Protein AF-A0A353QZ32-F1 (afdb_monomer_lite)

pLDDT: mean 88.54, std 13.49, range [50.69, 98.44]

Foldseek 3Di:
DDDDDDDDPDDPDPVPPPPDPDPCVVVVVVVVVCCVVVPDDDPVVLLVVLVVVLVVLVVCLVVQLVVCCVVPPRDDSVVSCVCPRVVSNVVSVVVD

Secondary structure (DSSP, 8-state):
-PPPPPPP-PPPPGGGS-----TTHHHHHHHHHHHHHH-SPPHHHHHHHHHHHHHHHHHTHHHHHHHHHHHTTS--HHHHIIIIIIHHHHHHHHH-

Radius of gyration: 21.23 Å; chains: 1; bounding box: 43×22×67 Å

Structure (mmCIF, N/CA/C/O backbone):
data_AF-A0A353QZ32-F1
#
_entry.id   AF-A0A353QZ32-F1
#
loop_
_atom_site.group_PDB
_atom_site.id
_atom_site.type_symbol
_atom_site.label_atom_id
_atom_site.label_alt_id
_atom_site.label_comp_id
_atom_site.label_asym_id
_atom_site.label_entity_id
_atom_site.label_seq_id
_atom_site.pdbx_PDB_ins_code
_atom_site.Cartn_x
_atom_site.Cartn_y
_atom_site.Cartn_z
_atom_site.occupancy
_atom_site.B_iso_or_equiv
_atom_site.auth_seq_id
_atom_site.auth_comp_id
_atom_site.auth_asym_id
_atom_site.auth_atom_id
_atom_site.pdbx_PDB_model_num
ATOM 1 N N . MET A 1 1 ? -3.733 1.800 -52.121 1.00 50.69 1 MET A N 1
ATOM 2 C CA . MET A 1 1 ? -3.306 2.237 -50.775 1.00 50.69 1 MET A CA 1
ATOM 3 C C . MET A 1 1 ? -4.517 2.846 -50.091 1.00 50.69 1 MET A C 1
ATOM 5 O O . MET A 1 1 ? -5.032 3.829 -50.601 1.00 50.69 1 MET A O 1
ATOM 9 N N . SER A 1 2 ? -5.048 2.198 -49.051 1.00 61.59 2 SER A N 1
ATOM 10 C CA . SER A 1 2 ? -6.286 2.631 -48.388 1.00 61.59 2 SER A CA 1
ATOM 11 C C . SER A 1 2 ? -5.968 3.751 -47.399 1.00 61.59 2 SER A C 1
ATOM 13 O O . SER A 1 2 ? -5.176 3.552 -46.482 1.00 61.59 2 SER A O 1
ATOM 15 N N . THR A 1 3 ? -6.544 4.931 -47.602 1.00 57.12 3 THR A N 1
ATOM 16 C CA . THR A 1 3 ? -6.424 6.075 -46.688 1.00 57.12 3 THR A CA 1
ATOM 17 C C . THR A 1 3 ? -7.092 5.755 -45.345 1.00 57.12 3 THR A C 1
ATOM 19 O O . THR A 1 3 ? -8.251 5.330 -45.353 1.00 57.12 3 THR A O 1
ATOM 22 N N . PRO A 1 4 ? -6.415 5.948 -44.195 1.00 63.94 4 PRO A N 1
ATOM 23 C CA . PRO A 1 4 ? -7.047 5.790 -42.890 1.00 63.94 4 PRO A CA 1
ATOM 24 C C . PRO A 1 4 ? -8.097 6.888 -42.691 1.00 63.94 4 PRO A C 1
ATOM 26 O O . PRO A 1 4 ? -7.842 8.060 -42.977 1.00 63.94 4 PRO A O 1
ATOM 29 N N . GLN A 1 5 ? -9.290 6.511 -42.229 1.00 65.62 5 GLN A N 1
ATOM 30 C CA . GLN A 1 5 ? -10.331 7.484 -41.916 1.00 65.62 5 GLN A CA 1
ATOM 31 C C . GLN A 1 5 ? -10.060 8.179 -40.572 1.00 65.62 5 GLN A C 1
ATOM 33 O O . GLN A 1 5 ? -9.569 7.531 -39.646 1.00 65.62 5 GLN A O 1
ATOM 38 N N . PRO A 1 6 ? -10.392 9.477 -40.438 1.00 71.25 6 PRO A N 1
ATOM 39 C CA . PRO A 1 6 ? -10.248 10.200 -39.181 1.00 71.25 6 PRO A CA 1
ATOM 40 C C . PRO A 1 6 ? -11.182 9.630 -38.106 1.00 71.25 6 PRO A C 1
ATOM 42 O O . PRO A 1 6 ? -12.404 9.674 -38.251 1.00 71.25 6 PRO A O 1
ATOM 45 N N . THR A 1 7 ? -10.621 9.135 -37.003 1.00 68.38 7 THR A N 1
ATOM 46 C CA . THR A 1 7 ? -11.405 8.753 -35.821 1.00 68.38 7 THR A CA 1
ATOM 47 C C . THR A 1 7 ? -11.764 10.007 -35.032 1.00 68.38 7 THR A C 1
ATOM 49 O O . THR A 1 7 ? -10.886 10.743 -34.578 1.00 68.38 7 THR A O 1
ATOM 52 N N . ALA A 1 8 ? -13.059 10.260 -34.850 1.00 68.62 8 ALA A N 1
ATOM 53 C CA . ALA A 1 8 ? -13.527 11.346 -34.000 1.00 68.62 8 ALA A CA 1
ATOM 54 C C . ALA A 1 8 ? -13.121 11.099 -32.533 1.00 68.62 8 ALA A C 1
ATOM 56 O O . ALA A 1 8 ? -13.408 10.045 -31.976 1.00 68.62 8 ALA A O 1
ATOM 57 N N . ILE A 1 9 ? -12.511 12.100 -31.887 1.00 72.19 9 ILE A N 1
ATOM 58 C CA . ILE A 1 9 ? -12.114 12.083 -30.459 1.00 72.19 9 ILE A CA 1
ATOM 59 C C . ILE A 1 9 ? -13.342 12.217 -29.530 1.00 72.19 9 ILE A C 1
ATOM 61 O O . ILE A 1 9 ? -13.225 12.232 -28.307 1.00 72.19 9 ILE A O 1
ATOM 65 N N . ARG A 1 10 ? -14.555 12.337 -30.086 1.00 73.69 10 ARG A N 1
ATOM 66 C CA . ARG A 1 10 ? -15.765 12.499 -29.282 1.00 73.69 10 ARG A CA 1
ATOM 67 C C . ARG 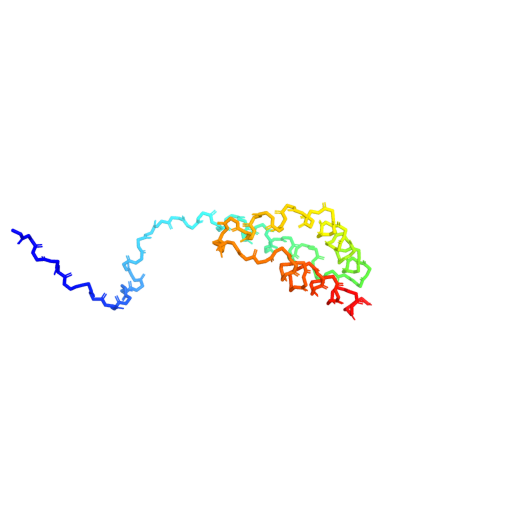A 1 10 ? -16.038 11.197 -28.517 1.00 73.69 10 ARG A C 1
ATOM 69 O O . ARG A 1 10 ? -16.216 10.168 -29.167 1.00 73.69 10 ARG A O 1
ATOM 76 N N . PRO A 1 11 ? -16.125 11.230 -27.174 1.00 68.94 11 PRO A N 1
ATOM 77 C CA . PRO A 1 11 ? -16.601 10.082 -26.419 1.00 68.94 11 PRO A CA 1
ATOM 78 C C . PRO A 1 11 ? -17.992 9.692 -26.938 1.00 68.94 11 PRO A C 1
ATOM 80 O O . PRO A 1 11 ? -18.803 10.596 -27.185 1.00 68.94 11 PRO A O 1
ATOM 83 N N . PRO A 1 12 ? -18.284 8.393 -27.121 1.00 67.44 12 PRO A N 1
ATOM 84 C CA . PRO A 1 12 ? -19.624 7.971 -27.490 1.00 67.44 12 PRO A CA 1
ATOM 85 C C . PRO A 1 12 ? -20.622 8.489 -26.441 1.00 67.44 12 PRO A C 1
ATOM 87 O O . PRO A 1 12 ? -20.279 8.573 -25.254 1.00 67.44 12 PRO A O 1
ATOM 90 N N . PRO A 1 13 ? -21.844 8.876 -26.846 1.00 67.69 13 PRO A N 1
ATOM 91 C CA . PRO A 1 13 ? -22.900 9.190 -25.893 1.00 67.69 13 PRO A CA 1
ATOM 92 C C . PRO A 1 13 ? -23.042 8.031 -24.898 1.00 67.69 13 PRO A C 1
ATOM 94 O O . PRO A 1 13 ? -22.942 6.869 -25.284 1.00 67.69 13 PRO A O 1
ATOM 97 N N . LEU A 1 14 ? -23.275 8.329 -23.614 1.00 62.44 14 LEU A N 1
ATOM 98 C CA . LEU A 1 14 ? -23.336 7.316 -22.543 1.00 62.44 14 LEU A CA 1
ATOM 99 C C . LEU A 1 14 ? -24.331 6.177 -22.843 1.00 62.44 14 LEU A C 1
ATOM 101 O O . LEU A 1 14 ? -24.169 5.067 -22.348 1.00 62.44 14 LEU A O 1
ATOM 105 N N . THR A 1 15 ? -25.324 6.445 -23.691 1.00 59.19 15 THR A N 1
ATOM 106 C CA . THR A 1 15 ? -26.312 5.493 -24.209 1.00 59.19 15 THR A CA 1
ATOM 107 C C . THR A 1 15 ? -25.726 4.412 -25.130 1.00 59.19 15 THR A C 1
ATOM 109 O O . THR A 1 15 ? -26.285 3.325 -25.214 1.00 59.19 15 THR A O 1
ATOM 112 N N . GLU A 1 16 ? -24.613 4.688 -25.816 1.00 56.72 16 GLU A N 1
ATOM 113 C CA . GLU A 1 16 ? -23.901 3.766 -26.718 1.00 56.72 16 GLU A CA 1
ATOM 114 C C . GLU A 1 16 ? -22.774 2.991 -26.028 1.00 56.72 16 GLU A C 1
ATOM 116 O O . GLU A 1 16 ? -22.122 2.156 -26.664 1.00 56.72 16 GLU A O 1
ATOM 121 N N . VAL A 1 17 ? -22.540 3.219 -24.729 1.00 59.88 17 VAL A N 1
ATOM 122 C CA . VAL A 1 17 ? -21.669 2.346 -23.939 1.00 59.88 17 VAL A CA 1
ATOM 123 C C . VAL A 1 17 ? -22.358 0.989 -23.875 1.00 59.88 17 VAL A C 1
ATOM 125 O O . VAL A 1 17 ? -23.250 0.753 -23.063 1.00 59.88 17 VAL A O 1
ATOM 128 N N . GLN A 1 18 ? -21.977 0.121 -24.811 1.00 60.78 18 GLN A N 1
ATOM 129 C CA . GLN A 1 18 ? -22.477 -1.236 -24.960 1.00 60.78 18 GLN A CA 1
ATOM 130 C C . GLN A 1 18 ? -22.604 -1.886 -23.589 1.00 60.78 18 GLN A C 1
ATOM 132 O O . GLN A 1 18 ? -21.646 -1.903 -22.816 1.00 60.78 18 GLN A O 1
ATOM 137 N N . THR A 1 19 ? -23.801 -2.407 -23.314 1.00 58.38 19 THR A N 1
ATOM 138 C CA . THR A 1 19 ? -24.240 -3.053 -22.072 1.00 58.38 19 THR A CA 1
ATOM 139 C C . THR A 1 19 ? -23.483 -4.360 -21.829 1.00 58.38 19 THR A C 1
ATOM 141 O O . THR A 1 19 ? -24.053 -5.443 -21.746 1.00 58.38 19 THR A O 1
ATOM 144 N N . ARG A 1 20 ? -22.157 -4.298 -21.753 1.00 67.62 20 ARG A N 1
ATOM 145 C CA . ARG A 1 20 ? -21.348 -5.379 -21.214 1.00 67.62 20 ARG A CA 1
ATOM 146 C C . ARG A 1 20 ? -21.527 -5.321 -19.708 1.00 67.62 20 ARG A C 1
ATOM 148 O O . ARG A 1 20 ? -21.284 -4.283 -19.092 1.00 67.62 20 ARG A O 1
ATOM 155 N N . ALA A 1 21 ? -21.989 -6.424 -19.127 1.00 81.75 21 ALA A N 1
ATOM 156 C CA . ALA A 1 21 ? -22.033 -6.566 -17.681 1.00 81.75 21 ALA A CA 1
ATOM 157 C C . ALA A 1 21 ? -20.643 -6.235 -17.120 1.00 81.75 21 ALA A C 1
ATOM 159 O O . ALA A 1 21 ? -19.649 -6.803 -17.573 1.00 81.75 21 ALA A O 1
ATOM 160 N N . ASN A 1 22 ? -20.566 -5.287 -16.181 1.00 85.31 22 ASN A N 1
ATOM 161 C CA . ASN A 1 22 ? -19.295 -4.896 -15.582 1.00 85.31 22 ASN A CA 1
ATOM 162 C C . ASN A 1 22 ? -18.725 -6.099 -14.803 1.00 85.31 22 ASN A C 1
ATOM 164 O O . ASN A 1 22 ? -19.302 -6.467 -13.774 1.00 85.31 22 ASN A O 1
ATOM 168 N N . PRO A 1 23 ? -17.599 -6.698 -15.237 1.00 90.06 23 PRO A N 1
ATOM 169 C CA . PRO A 1 23 ? -17.059 -7.901 -14.606 1.00 90.06 23 PRO A CA 1
ATOM 170 C C . PRO A 1 23 ? -16.565 -7.649 -13.172 1.00 90.06 23 PRO A C 1
ATOM 172 O O . PRO A 1 23 ? -16.416 -8.592 -12.398 1.00 90.06 23 PRO A O 1
ATOM 175 N N . TYR A 1 24 ? -16.354 -6.387 -12.786 1.00 93.56 24 TYR A N 1
ATOM 176 C CA . TYR A 1 24 ? -15.901 -5.985 -11.453 1.00 93.56 24 TYR A CA 1
ATOM 177 C C . TYR A 1 24 ? -17.047 -5.663 -10.484 1.00 93.56 24 TYR A C 1
ATOM 179 O O . TYR A 1 24 ? -16.808 -5.515 -9.283 1.00 93.56 24 TYR A O 1
ATOM 187 N N . GLN A 1 25 ? -18.295 -5.598 -10.969 1.00 94.25 25 GLN A N 1
ATOM 188 C CA . GLN A 1 25 ? -19.470 -5.318 -10.136 1.00 94.25 25 GLN A CA 1
ATOM 189 C C . GLN A 1 25 ? -19.614 -6.301 -8.954 1.00 94.25 25 GLN A C 1
ATOM 191 O O . GLN A 1 25 ? -19.798 -5.838 -7.826 1.00 94.25 25 GLN A O 1
ATOM 196 N N . PRO A 1 26 ? -19.424 -7.627 -9.130 1.00 95.88 26 PRO A N 1
ATOM 197 C CA . PRO A 1 26 ? -19.527 -8.570 -8.015 1.00 95.88 26 PRO A CA 1
ATOM 198 C C . PRO A 1 26 ? -18.475 -8.355 -6.914 1.00 95.88 26 PRO A C 1
ATOM 200 O O . PRO A 1 26 ? -18.753 -8.581 -5.733 1.00 95.88 26 PRO A O 1
ATOM 203 N N . ILE A 1 27 ? -17.260 -7.924 -7.280 1.00 97.38 27 ILE A N 1
ATOM 204 C CA . ILE A 1 27 ? -16.180 -7.640 -6.321 1.00 97.38 27 ILE A CA 1
ATOM 205 C C . ILE A 1 27 ? -16.522 -6.385 -5.518 1.00 97.38 27 ILE A C 1
ATOM 207 O O . ILE A 1 27 ? -16.437 -6.397 -4.288 1.00 97.38 27 ILE A O 1
ATOM 211 N N . LEU A 1 28 ? -16.979 -5.333 -6.199 1.00 96.69 28 LEU A N 1
ATOM 212 C CA . LEU A 1 28 ? -17.398 -4.093 -5.556 1.00 96.69 28 LEU A CA 1
ATOM 213 C C . LEU A 1 28 ? -18.556 -4.326 -4.574 1.00 96.69 28 LEU A C 1
ATOM 215 O O . LEU A 1 28 ? -18.539 -3.811 -3.455 1.00 96.69 28 LEU A O 1
ATOM 219 N N . ASP A 1 29 ? -19.545 -5.140 -4.945 1.00 97.44 29 ASP A N 1
ATOM 220 C CA . ASP A 1 29 ? -20.674 -5.442 -4.061 1.00 97.44 29 ASP A CA 1
ATOM 221 C C . ASP A 1 29 ? -20.252 -6.235 -2.820 1.00 97.44 29 ASP A C 1
ATOM 223 O O . ASP A 1 29 ? -20.792 -6.013 -1.731 1.00 97.44 29 ASP A O 1
ATOM 227 N N . ARG A 1 30 ? -19.229 -7.092 -2.942 1.00 97.44 30 ARG A N 1
ATOM 228 C CA . ARG A 1 30 ? -18.614 -7.779 -1.799 1.00 97.44 30 ARG A CA 1
ATOM 229 C C . ARG A 1 30 ? -17.923 -6.796 -0.853 1.00 97.44 30 ARG A C 1
ATOM 231 O O . ARG A 1 30 ? -18.133 -6.887 0.353 1.00 97.44 30 ARG A O 1
ATOM 238 N N . GLN A 1 31 ? -17.152 -5.847 -1.384 1.00 96.50 31 GLN A N 1
ATOM 239 C CA . GLN A 1 31 ? -16.484 -4.812 -0.583 1.00 96.50 31 GLN A CA 1
ATOM 240 C C . GLN A 1 31 ? -17.502 -3.917 0.139 1.00 96.50 31 GLN A C 1
ATOM 242 O O . GLN A 1 31 ? -17.384 -3.677 1.339 1.00 96.50 31 GLN A O 1
ATOM 247 N N . ARG A 1 32 ? -18.557 -3.486 -0.566 1.00 96.69 32 ARG A N 1
ATOM 248 C CA . ARG A 1 32 ? -19.652 -2.687 0.008 1.00 96.69 32 ARG A CA 1
ATOM 249 C C . ARG A 1 32 ? -20.393 -3.429 1.113 1.00 96.69 32 ARG A C 1
ATOM 251 O O . ARG A 1 32 ? -20.738 -2.826 2.126 1.00 96.69 32 ARG A O 1
ATOM 258 N N . ARG A 1 33 ? -20.663 -4.722 0.918 1.00 97.88 33 ARG A N 1
ATOM 259 C CA . ARG A 1 33 ? -21.300 -5.557 1.939 1.00 97.88 33 ARG A CA 1
ATOM 260 C C . ARG A 1 33 ? -20.416 -5.683 3.178 1.00 97.88 33 ARG A C 1
ATOM 262 O O . ARG A 1 33 ? -20.910 -5.412 4.263 1.00 97.88 33 ARG A O 1
ATOM 269 N N . ALA A 1 34 ? -19.124 -5.974 3.008 1.00 95.88 34 ALA A N 1
ATOM 270 C CA . ALA A 1 34 ? -18.182 -6.056 4.124 1.00 95.88 34 ALA A CA 1
ATOM 271 C C . ALA A 1 34 ? -18.138 -4.752 4.938 1.00 95.88 34 ALA A C 1
ATOM 273 O O . ALA A 1 34 ? -18.223 -4.802 6.159 1.00 95.88 34 ALA A O 1
ATOM 274 N N . LEU A 1 35 ? -18.099 -3.588 4.274 1.00 95.62 35 LEU A N 1
ATOM 275 C CA . LEU A 1 35 ? -18.133 -2.293 4.961 1.00 95.62 35 LEU A CA 1
ATOM 276 C C . LEU A 1 35 ? -19.440 -2.072 5.739 1.00 95.62 35 LEU A C 1
ATOM 278 O O . LEU A 1 35 ? -19.403 -1.585 6.864 1.00 95.62 35 LEU A O 1
ATOM 282 N N . ARG A 1 36 ? -20.596 -2.426 5.162 1.00 96.56 36 ARG A N 1
ATOM 283 C CA . ARG A 1 36 ? -21.897 -2.283 5.841 1.00 96.56 36 ARG A CA 1
ATOM 284 C C . ARG A 1 36 ? -22.043 -3.211 7.045 1.00 96.56 36 ARG A C 1
ATOM 286 O O . ARG A 1 36 ? -22.638 -2.809 8.035 1.00 96.56 36 ARG A O 1
ATOM 293 N N . GLU A 1 37 ? -21.534 -4.434 6.945 1.00 96.88 37 GLU A N 1
ATOM 294 C CA . GLU A 1 37 ? -21.647 -5.446 8.001 1.00 96.88 37 GLU A CA 1
ATOM 295 C C . GLU A 1 37 ? -20.637 -5.223 9.132 1.00 96.88 37 GLU A C 1
ATOM 297 O O . GLU A 1 37 ? -20.967 -5.416 10.298 1.00 96.88 37 GLU A O 1
ATOM 302 N N . GLN A 1 38 ? -19.407 -4.825 8.799 1.00 94.44 38 GLN A N 1
ATOM 303 C CA . GLN A 1 38 ? -18.300 -4.733 9.758 1.00 94.44 38 GLN A CA 1
ATOM 304 C C . GLN A 1 38 ? -18.058 -3.306 10.264 1.00 94.44 38 GLN A C 1
ATOM 306 O O . GLN A 1 38 ? -17.387 -3.131 11.281 1.00 94.44 38 GLN A O 1
ATOM 311 N N . GLY A 1 39 ? -18.594 -2.297 9.571 1.00 93.19 39 GLY A N 1
ATOM 312 C CA . GLY A 1 39 ? -18.340 -0.889 9.854 1.00 93.19 39 GLY A CA 1
ATOM 313 C C . GLY A 1 39 ? -16.910 -0.457 9.516 1.00 93.19 39 GLY A C 1
ATOM 314 O O . GLY A 1 39 ? -16.135 -1.184 8.890 1.00 93.19 39 GLY A O 1
ATOM 315 N N . PHE A 1 40 ? -16.551 0.761 9.925 1.00 93.19 40 PHE A N 1
ATOM 316 C CA . PHE A 1 40 ? -15.171 1.232 9.822 1.00 93.19 40 PHE A CA 1
ATOM 317 C C . PHE A 1 40 ? -14.273 0.471 10.811 1.00 93.19 40 PHE A C 1
ATOM 319 O O . PHE A 1 40 ? -14.676 0.266 11.958 1.00 93.19 40 PHE A O 1
ATOM 326 N N . PRO A 1 41 ? -13.054 0.070 10.412 1.00 93.50 41 PRO A N 1
ATOM 327 C CA . PRO A 1 41 ? -12.140 -0.614 11.315 1.00 93.50 41 PRO A CA 1
ATOM 328 C C . PRO A 1 41 ? -11.687 0.313 12.449 1.00 93.50 41 PRO A C 1
ATOM 330 O O . PRO A 1 41 ? -11.343 1.478 12.227 1.00 93.50 41 PRO A O 1
ATOM 333 N N . ASP A 1 42 ? -11.635 -0.231 13.664 1.00 94.88 42 ASP A N 1
ATOM 334 C CA . ASP A 1 42 ? -11.017 0.435 14.808 1.00 94.88 42 ASP A CA 1
ATOM 335 C C . ASP A 1 42 ? -9.501 0.645 14.604 1.00 94.88 42 ASP A C 1
ATOM 337 O O . ASP A 1 42 ? -8.895 0.189 13.629 1.00 94.88 42 ASP A O 1
ATOM 341 N N . VAL A 1 43 ? -8.871 1.390 15.515 1.00 96.38 43 VAL A N 1
ATOM 342 C CA . VAL A 1 43 ? -7.429 1.692 15.453 1.00 96.38 43 VAL A CA 1
ATOM 343 C C . VAL A 1 43 ? -6.593 0.409 15.402 1.00 96.38 43 VAL A C 1
ATOM 345 O O . VAL A 1 43 ? -5.710 0.299 14.555 1.00 96.38 43 VAL A O 1
ATOM 348 N N . THR A 1 44 ? -6.889 -0.575 16.252 1.00 96.12 44 THR A N 1
ATOM 349 C CA . THR A 1 44 ? -6.124 -1.826 16.349 1.00 96.12 44 THR A CA 1
ATOM 350 C C . THR A 1 44 ? -6.150 -2.602 15.035 1.00 96.12 44 THR A C 1
ATOM 352 O O . THR A 1 44 ? -5.104 -3.018 14.535 1.00 96.12 44 THR A O 1
ATOM 355 N N . ARG A 1 45 ? -7.329 -2.745 14.421 1.00 95.69 45 ARG A N 1
ATOM 356 C CA . ARG A 1 45 ? -7.495 -3.407 13.121 1.00 95.69 45 ARG A CA 1
ATOM 357 C C . ARG A 1 45 ? -6.808 -2.639 11.999 1.00 95.69 45 ARG A C 1
ATOM 359 O O . ARG A 1 45 ? -6.201 -3.266 11.133 1.00 95.69 45 ARG A O 1
ATOM 366 N N . ARG A 1 46 ? -6.860 -1.301 12.013 1.00 96.44 46 ARG A N 1
ATOM 367 C CA . ARG A 1 46 ? -6.149 -0.467 11.029 1.00 96.44 46 ARG A CA 1
ATOM 368 C C . ARG A 1 46 ? -4.636 -0.655 11.117 1.00 96.44 46 ARG A C 1
ATOM 370 O O . ARG A 1 46 ? -4.005 -0.901 10.092 1.00 96.44 46 ARG A O 1
ATOM 377 N N . VAL A 1 47 ? -4.065 -0.609 12.320 1.00 97.19 47 VAL A N 1
ATOM 378 C CA . VAL A 1 47 ? -2.624 -0.822 12.535 1.00 97.19 47 VAL A CA 1
ATOM 379 C C . VAL A 1 47 ? -2.211 -2.227 12.090 1.00 97.19 47 VAL A C 1
ATOM 381 O O . VAL A 1 47 ? -1.264 -2.359 11.316 1.00 97.19 47 VAL A O 1
ATOM 384 N N . ALA A 1 48 ? -2.965 -3.261 12.479 1.00 97.19 48 ALA A N 1
ATOM 385 C CA . ALA A 1 48 ? -2.688 -4.641 12.079 1.00 97.19 48 ALA A CA 1
ATOM 386 C C . ALA A 1 48 ? -2.734 -4.835 10.551 1.00 97.19 48 ALA A C 1
ATOM 388 O O . ALA A 1 48 ? -1.872 -5.509 9.983 1.00 97.19 48 ALA A O 1
ATOM 389 N N . ALA A 1 49 ? -3.698 -4.209 9.868 1.00 96.75 49 ALA A N 1
ATOM 390 C CA . ALA A 1 49 ? -3.784 -4.230 8.409 1.00 96.75 49 ALA A CA 1
ATOM 391 C C . ALA A 1 49 ? -2.579 -3.536 7.755 1.00 96.75 49 ALA A C 1
ATOM 393 O O . ALA A 1 49 ? -1.979 -4.079 6.829 1.00 96.75 49 ALA A O 1
ATOM 394 N N . LEU A 1 50 ? -2.174 -2.373 8.268 1.00 97.81 50 LEU A N 1
ATOM 395 C CA . LEU A 1 50 ? -1.000 -1.651 7.781 1.00 97.81 50 LEU A CA 1
ATOM 396 C C . LEU A 1 50 ? 0.309 -2.423 8.041 1.00 97.81 50 LEU A C 1
ATOM 398 O O . LEU A 1 50 ? 1.252 -2.348 7.261 1.00 97.81 50 LEU A O 1
ATOM 402 N N . GLU A 1 51 ? 0.417 -3.176 9.134 1.00 98.00 51 GLU A N 1
ATOM 403 C CA . GLU A 1 51 ? 1.550 -4.083 9.366 1.00 98.00 51 GLU A CA 1
ATOM 404 C C . GLU A 1 51 ? 1.560 -5.273 8.414 1.00 98.00 51 GLU A C 1
ATOM 406 O O . GLU A 1 51 ? 2.619 -5.626 7.897 1.00 98.00 51 GLU A O 1
ATOM 411 N N . ALA A 1 52 ? 0.398 -5.874 8.156 1.00 98.25 52 ALA A N 1
ATOM 412 C CA . ALA A 1 52 ? 0.278 -6.939 7.169 1.00 98.25 52 ALA A CA 1
ATOM 413 C C . ALA A 1 52 ? 0.678 -6.447 5.771 1.00 98.25 52 ALA A C 1
ATOM 415 O O . ALA A 1 52 ? 1.433 -7.132 5.081 1.00 98.25 52 ALA A O 1
ATOM 416 N N . LEU A 1 53 ? 0.257 -5.234 5.400 1.00 97.94 53 LEU A N 1
ATOM 417 C CA . LEU A 1 53 ? 0.644 -4.598 4.144 1.00 97.94 53 LEU A CA 1
ATOM 418 C C . LEU A 1 53 ? 2.157 -4.355 4.071 1.00 97.94 53 LEU A C 1
ATOM 420 O O . LEU A 1 53 ? 2.780 -4.745 3.089 1.00 97.94 53 LEU A O 1
ATOM 424 N N . ALA A 1 54 ? 2.767 -3.793 5.121 1.00 98.19 54 ALA A N 1
ATOM 425 C CA . ALA A 1 54 ? 4.214 -3.572 5.159 1.00 98.19 54 ALA A CA 1
ATOM 426 C C . ALA A 1 54 ? 5.010 -4.878 5.004 1.00 98.19 54 ALA A C 1
ATOM 428 O O . ALA A 1 54 ? 5.971 -4.930 4.237 1.00 98.19 54 ALA A O 1
ATOM 429 N N . ARG A 1 55 ? 4.591 -5.949 5.695 1.00 98.44 55 ARG A N 1
ATOM 430 C CA . ARG A 1 55 ? 5.219 -7.272 5.560 1.00 98.44 55 ARG A CA 1
ATOM 431 C C . ARG A 1 55 ? 5.096 -7.815 4.141 1.00 98.44 55 ARG A C 1
ATOM 433 O O . ARG A 1 55 ? 6.075 -8.330 3.618 1.00 98.44 55 ARG A O 1
ATOM 440 N N . SER A 1 56 ? 3.922 -7.686 3.524 1.00 98.44 56 SER A N 1
ATOM 441 C CA . SER A 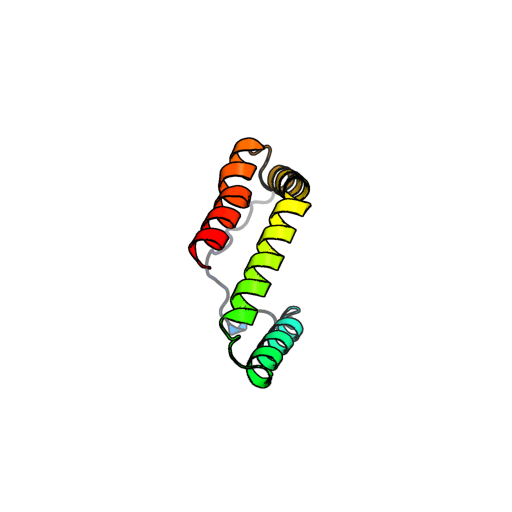1 56 ? 3.689 -8.150 2.154 1.00 98.44 56 SER A CA 1
ATOM 442 C C . SER A 1 56 ? 4.543 -7.381 1.141 1.00 98.44 56 SER A C 1
ATOM 444 O O . SER A 1 56 ? 5.218 -8.006 0.331 1.00 98.44 56 SER A O 1
ATOM 446 N N . ILE A 1 57 ? 4.603 -6.048 1.242 1.00 98.06 57 ILE A N 1
ATOM 447 C CA . ILE A 1 57 ? 5.449 -5.212 0.375 1.00 98.06 57 ILE A CA 1
ATOM 448 C C . ILE A 1 57 ? 6.924 -5.605 0.511 1.00 98.06 57 ILE A C 1
ATOM 450 O O . ILE A 1 57 ? 7.597 -5.798 -0.495 1.00 98.06 57 ILE A O 1
ATOM 454 N N . GLY A 1 58 ? 7.421 -5.763 1.743 1.00 97.31 58 GLY A N 1
ATOM 455 C CA . GLY A 1 58 ? 8.806 -6.177 1.976 1.00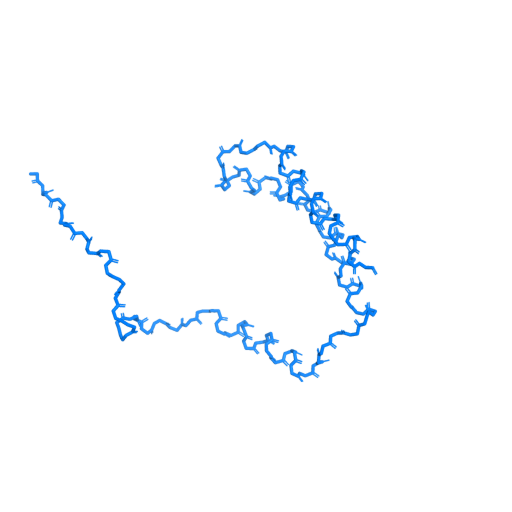 97.31 58 GLY A CA 1
ATOM 456 C C . GLY A 1 58 ? 9.107 -7.580 1.441 1.00 97.31 58 GLY A C 1
ATOM 457 O O . GLY A 1 58 ? 10.138 -7.782 0.808 1.00 97.31 58 GLY A O 1
ATOM 458 N N . ALA A 1 59 ? 8.198 -8.537 1.651 1.00 98.38 59 ALA A N 1
ATOM 459 C CA . ALA A 1 59 ? 8.367 -9.919 1.202 1.00 98.38 59 ALA A CA 1
ATOM 460 C C . ALA A 1 59 ? 8.373 -10.063 -0.328 1.00 98.38 59 ALA A C 1
ATOM 462 O O . ALA A 1 59 ? 9.061 -10.936 -0.848 1.00 98.38 59 ALA A O 1
ATOM 463 N N . HIS A 1 60 ? 7.642 -9.202 -1.040 1.00 98.38 60 HIS A N 1
ATOM 464 C CA . HIS A 1 60 ? 7.519 -9.245 -2.499 1.00 98.38 60 HIS A CA 1
ATOM 465 C C . HIS A 1 60 ? 8.279 -8.114 -3.209 1.00 98.38 60 HIS A C 1
ATOM 467 O O . HIS A 1 60 ? 8.025 -7.859 -4.384 1.00 98.38 60 HIS A O 1
ATOM 473 N N . ALA A 1 61 ? 9.218 -7.437 -2.540 1.00 97.94 61 ALA A N 1
ATOM 474 C CA . ALA A 1 61 ? 9.938 -6.297 -3.114 1.00 97.94 61 ALA A CA 1
ATOM 475 C C . ALA A 1 61 ? 10.613 -6.639 -4.456 1.00 97.94 61 ALA A C 1
ATOM 477 O O . ALA A 1 61 ? 10.448 -5.912 -5.434 1.00 97.94 61 ALA A O 1
ATOM 478 N N . ASP A 1 62 ? 11.291 -7.786 -4.545 1.00 97.50 62 ASP A N 1
ATOM 479 C CA . ASP A 1 62 ? 11.954 -8.217 -5.782 1.00 97.50 62 ASP A CA 1
ATOM 480 C C . ASP A 1 62 ? 10.959 -8.566 -6.899 1.00 97.50 62 ASP A C 1
ATOM 482 O O . ASP A 1 62 ? 11.236 -8.353 -8.080 1.00 97.50 62 ASP A O 1
ATOM 486 N N . GLU A 1 63 ? 9.794 -9.115 -6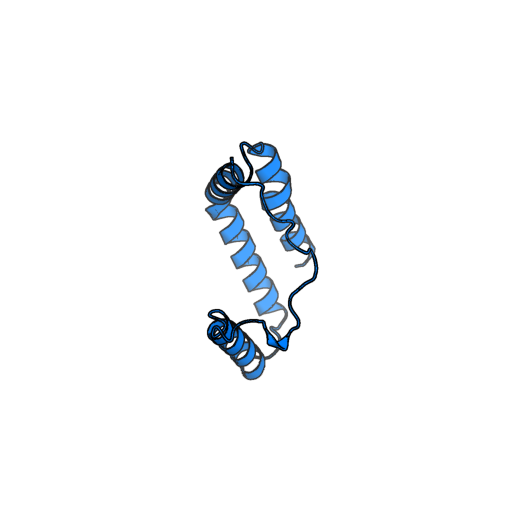.546 1.00 97.94 63 GLU A N 1
ATOM 487 C CA . GLU A 1 63 ? 8.719 -9.398 -7.503 1.00 97.94 63 GLU A CA 1
ATOM 488 C C . GLU A 1 63 ? 8.113 -8.105 -8.048 1.00 97.94 63 GLU A C 1
ATOM 490 O O . GLU A 1 63 ? 7.923 -7.989 -9.259 1.00 97.94 63 GLU A O 1
ATOM 495 N N . LEU A 1 64 ? 7.884 -7.120 -7.176 1.00 96.69 64 LEU A N 1
ATOM 496 C CA . LEU A 1 64 ? 7.407 -5.792 -7.555 1.00 96.69 64 LEU A CA 1
ATOM 497 C C . LEU A 1 64 ? 8.396 -5.103 -8.497 1.00 96.69 64 LEU A C 1
ATOM 499 O O . LEU A 1 64 ? 7.984 -4.586 -9.532 1.00 96.69 64 LEU A O 1
ATOM 503 N N . VAL A 1 65 ? 9.698 -5.162 -8.197 1.00 96.25 65 VAL A N 1
ATOM 504 C CA . VAL A 1 65 ? 10.740 -4.624 -9.084 1.00 96.25 65 VAL A CA 1
ATOM 505 C C . VAL A 1 65 ? 10.679 -5.285 -10.459 1.00 96.25 65 VAL A C 1
ATOM 507 O O . VAL A 1 65 ? 10.623 -4.584 -11.466 1.00 96.25 65 VAL A O 1
ATOM 510 N N . ARG A 1 66 ? 10.634 -6.622 -10.524 1.00 95.69 66 ARG A N 1
ATOM 511 C CA . ARG A 1 66 ? 10.559 -7.341 -11.807 1.00 95.69 66 ARG A CA 1
ATOM 512 C C . ARG A 1 66 ? 9.308 -6.984 -12.609 1.00 95.69 66 ARG A C 1
ATOM 514 O O . ARG A 1 66 ? 9.412 -6.789 -13.817 1.00 95.69 66 ARG A O 1
ATOM 521 N N . ALA A 1 67 ? 8.151 -6.889 -11.954 1.00 95.94 67 ALA A N 1
ATOM 522 C CA . ALA A 1 67 ? 6.895 -6.529 -12.607 1.00 95.94 67 ALA A CA 1
ATOM 523 C C . ALA A 1 67 ? 6.959 -5.112 -13.193 1.00 95.94 67 ALA A C 1
ATOM 525 O O . ALA A 1 67 ? 6.723 -4.916 -14.380 1.00 95.94 67 ALA A O 1
ATOM 526 N N . VAL A 1 68 ? 7.400 -4.140 -12.392 1.00 94.94 68 VAL A N 1
ATOM 527 C CA . VAL A 1 68 ? 7.551 -2.748 -12.829 1.00 94.94 68 VAL A CA 1
ATOM 528 C C . VAL A 1 68 ? 8.554 -2.628 -13.982 1.00 94.94 68 VAL A C 1
ATOM 530 O O . VAL A 1 68 ? 8.326 -1.884 -14.933 1.00 94.94 68 VAL A O 1
ATOM 533 N N . GLN A 1 69 ? 9.659 -3.374 -13.949 1.00 94.19 69 GLN A N 1
ATOM 534 C CA . GLN A 1 69 ? 10.613 -3.380 -15.059 1.00 94.19 69 GLN A CA 1
ATOM 535 C C . GLN A 1 69 ? 10.014 -3.912 -16.361 1.00 94.19 69 GLN A C 1
ATOM 537 O O . GLN A 1 69 ? 10.312 -3.360 -17.425 1.00 94.19 69 GLN A O 1
ATOM 542 N N . ALA A 1 70 ? 9.192 -4.961 -16.273 1.00 94.25 70 ALA A N 1
ATOM 543 C CA . ALA A 1 70 ? 8.499 -5.539 -17.418 1.00 94.25 70 ALA A CA 1
ATOM 544 C C . ALA A 1 70 ? 7.451 -4.574 -17.996 1.00 94.25 70 ALA A C 1
ATOM 546 O O . ALA A 1 70 ? 7.359 -4.437 -19.214 1.00 94.25 70 ALA A O 1
ATOM 547 N N . ASP A 1 71 ? 6.723 -3.864 -17.132 1.00 94.88 71 ASP A N 1
ATOM 548 C CA . ASP A 1 71 ? 5.656 -2.946 -17.537 1.00 94.88 71 ASP A CA 1
ATOM 549 C C . ASP A 1 71 ? 6.195 -1.623 -18.111 1.00 94.88 71 ASP A C 1
ATOM 551 O O . ASP A 1 71 ? 5.621 -1.067 -19.048 1.00 94.88 71 ASP A O 1
ATOM 555 N N . PHE A 1 72 ? 7.312 -1.114 -17.572 1.00 90.50 72 PHE A N 1
ATOM 556 C CA . PHE A 1 72 ? 7.809 0.243 -17.844 1.00 90.50 72 PHE A CA 1
ATOM 557 C C . PHE A 1 72 ? 9.175 0.303 -18.548 1.00 90.50 72 PHE A C 1
ATOM 559 O O . PHE A 1 72 ? 9.863 1.321 -18.483 1.00 90.50 72 PHE A O 1
ATOM 566 N N . GLY A 1 73 ? 9.578 -0.758 -19.254 1.00 75.31 73 GLY A N 1
ATOM 567 C CA . GLY A 1 73 ? 10.636 -0.681 -20.270 1.00 75.31 73 GLY A CA 1
ATOM 568 C C . GLY A 1 73 ? 12.036 -0.346 -19.740 1.00 75.31 73 GLY A C 1
ATOM 569 O O . GLY A 1 73 ? 12.696 0.540 -20.280 1.00 75.31 73 GLY A O 1
ATOM 570 N N . HIS A 1 74 ? 12.508 -1.106 -18.744 1.00 74.81 74 HIS A N 1
ATOM 571 C CA . HIS A 1 74 ? 13.838 -0.998 -18.105 1.00 74.81 74 HIS A CA 1
ATOM 572 C C . HIS A 1 74 ? 14.011 0.136 -17.082 1.00 74.81 74 HIS A C 1
ATOM 574 O O . HIS A 1 74 ? 15.125 0.632 -16.890 1.00 74.81 74 HIS A O 1
ATOM 580 N N . ARG A 1 75 ? 12.944 0.511 -16.363 1.00 86.94 75 ARG A N 1
ATOM 581 C CA . ARG A 1 75 ? 13.070 1.322 -15.139 1.00 86.94 75 ARG A CA 1
ATOM 582 C C . ARG A 1 75 ? 14.185 0.772 -14.236 1.00 86.94 75 ARG A C 1
ATOM 584 O O . ARG A 1 75 ? 14.358 -0.445 -14.093 1.00 86.94 75 ARG A O 1
ATOM 591 N N . SER A 1 76 ? 14.948 1.677 -13.623 1.00 93.38 76 SER A N 1
ATOM 592 C CA . SER A 1 76 ? 16.024 1.293 -12.709 1.00 93.38 76 SER A CA 1
ATOM 593 C C . SER A 1 76 ? 15.457 0.492 -11.525 1.00 93.38 76 SER A C 1
ATOM 595 O O . SER A 1 76 ? 14.481 0.933 -10.904 1.00 93.38 76 SER A O 1
ATOM 597 N N . PRO A 1 77 ? 16.067 -0.652 -11.152 1.00 94.25 77 PRO A N 1
ATOM 598 C CA . PRO A 1 77 ? 15.695 -1.370 -9.935 1.00 94.25 77 PRO A CA 1
ATOM 599 C C . PRO A 1 77 ? 15.743 -0.471 -8.699 1.00 94.25 77 PRO A C 1
ATOM 601 O O . PRO A 1 77 ? 14.848 -0.510 -7.863 1.00 94.25 77 PRO A O 1
ATOM 604 N N . HIS A 1 78 ? 16.769 0.378 -8.602 1.00 95.81 78 HIS A N 1
ATOM 605 C CA . HIS A 1 78 ? 16.965 1.261 -7.454 1.00 95.81 78 HIS A CA 1
ATOM 606 C C . HIS A 1 78 ? 15.924 2.374 -7.388 1.00 95.81 78 HIS A C 1
ATOM 608 O O . HIS A 1 78 ? 15.485 2.721 -6.295 1.00 95.81 78 HIS A O 1
ATOM 614 N N . GLU A 1 79 ? 15.508 2.898 -8.542 1.00 95.25 79 GLU A N 1
ATOM 615 C CA . GLU A 1 79 ? 14.387 3.836 -8.609 1.00 95.25 79 GLU A CA 1
ATOM 616 C C . GLU A 1 79 ? 13.120 3.154 -8.093 1.00 95.25 79 GLU A C 1
ATOM 618 O O . GLU A 1 79 ? 12.482 3.677 -7.189 1.00 95.25 79 GLU A O 1
ATOM 623 N N . THR A 1 80 ? 12.849 1.930 -8.561 1.00 96.25 80 THR A N 1
ATOM 62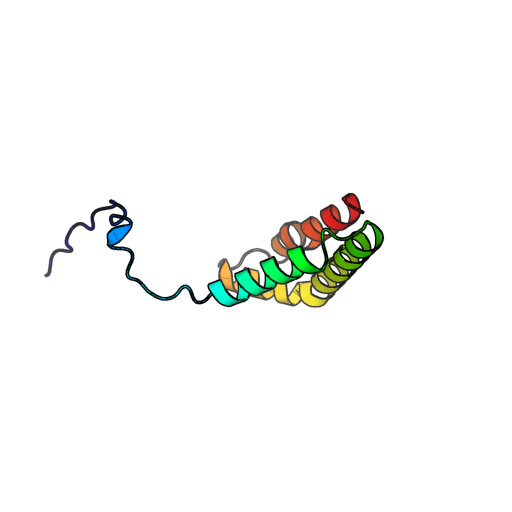4 C CA . THR A 1 80 ? 11.660 1.170 -8.149 1.00 96.25 80 THR A CA 1
ATOM 625 C C . THR A 1 80 ? 11.649 0.853 -6.644 1.00 96.25 80 THR A C 1
ATOM 627 O O . THR A 1 80 ? 10.627 0.905 -5.959 1.00 96.25 80 THR A O 1
ATOM 630 N N . ILE A 1 81 ? 12.817 0.531 -6.085 1.00 97.38 81 ILE A N 1
ATOM 631 C CA . ILE A 1 81 ? 12.960 0.324 -4.642 1.00 97.38 81 ILE A CA 1
ATOM 632 C C . ILE A 1 81 ? 12.685 1.632 -3.893 1.00 97.38 81 ILE A C 1
ATOM 634 O O . ILE A 1 81 ? 12.009 1.614 -2.867 1.00 97.38 81 ILE A O 1
ATOM 638 N N . ALA A 1 82 ? 13.195 2.763 -4.379 1.00 97.50 82 ALA A N 1
ATOM 639 C CA . ALA A 1 82 ? 13.039 4.044 -3.706 1.00 97.50 82 ALA A CA 1
ATOM 640 C C . ALA A 1 82 ? 11.587 4.550 -3.726 1.00 97.50 82 ALA A C 1
ATOM 642 O O . ALA A 1 82 ? 11.059 4.887 -2.664 1.00 97.50 82 ALA A O 1
ATOM 643 N N . SER A 1 83 ? 10.933 4.597 -4.892 1.00 95.12 83 SER A N 1
ATOM 644 C CA . SER A 1 83 ? 9.604 5.211 -5.016 1.00 95.12 83 SER A CA 1
ATOM 645 C C . SER A 1 83 ? 8.453 4.299 -4.591 1.00 95.12 83 SER A C 1
ATOM 647 O O . SER A 1 83 ? 7.535 4.760 -3.915 1.00 95.12 83 SER A O 1
ATOM 649 N N . GLU A 1 84 ? 8.485 3.016 -4.937 1.00 95.50 84 GLU A N 1
ATOM 650 C CA . GLU A 1 84 ? 7.334 2.123 -4.800 1.00 95.50 84 GLU A CA 1
ATOM 651 C C . GLU A 1 84 ? 7.435 1.284 -3.525 1.00 95.50 84 GLU A C 1
ATOM 653 O O . GLU A 1 84 ? 6.442 1.116 -2.817 1.00 95.50 84 GLU A O 1
ATOM 658 N N . VAL A 1 85 ? 8.634 0.795 -3.187 1.00 97.38 85 VAL A N 1
ATOM 659 C CA . VAL A 1 85 ? 8.836 -0.039 -1.991 1.00 97.38 85 VAL A CA 1
ATOM 660 C C . VAL A 1 85 ? 9.080 0.831 -0.758 1.00 97.38 85 VAL A C 1
ATOM 662 O O . VAL A 1 85 ? 8.272 0.837 0.171 1.00 97.38 85 VAL A O 1
ATOM 665 N N . LEU A 1 86 ? 10.178 1.590 -0.727 1.00 97.81 86 LEU A N 1
ATOM 666 C CA . LEU A 1 86 ? 10.552 2.395 0.439 1.00 97.81 86 LEU A CA 1
ATOM 667 C C . LEU A 1 86 ? 9.577 3.550 0.668 1.00 97.81 86 LEU A C 1
ATOM 669 O O . LEU A 1 86 ? 9.248 3.816 1.822 1.00 97.81 86 LEU A O 1
ATOM 673 N N . GLY A 1 87 ? 9.070 4.177 -0.399 1.00 97.25 87 GLY A N 1
ATOM 674 C CA . GLY A 1 87 ? 8.015 5.190 -0.314 1.00 97.25 87 GLY A CA 1
ATOM 675 C C . GLY A 1 87 ? 6.770 4.665 0.405 1.00 97.25 87 GLY A C 1
ATOM 676 O O . GLY A 1 87 ? 6.357 5.225 1.420 1.00 97.25 87 GLY A O 1
ATOM 677 N N . ALA A 1 88 ? 6.224 3.528 -0.038 1.00 97.06 88 ALA A N 1
ATOM 678 C CA . ALA A 1 88 ? 5.052 2.930 0.601 1.00 97.06 88 ALA A CA 1
ATOM 679 C C . ALA A 1 88 ? 5.324 2.503 2.054 1.00 97.06 88 ALA A C 1
ATOM 681 O O . ALA A 1 88 ? 4.506 2.752 2.942 1.00 97.06 88 ALA A O 1
ATOM 682 N N . LEU A 1 89 ? 6.482 1.892 2.329 1.00 98.12 89 LEU A N 1
ATOM 683 C CA . LEU A 1 89 ? 6.855 1.491 3.689 1.00 98.12 89 LEU A CA 1
ATOM 684 C C . LEU A 1 89 ? 7.042 2.694 4.627 1.00 98.12 89 LEU A C 1
ATOM 686 O O . LEU A 1 89 ? 6.694 2.604 5.808 1.00 98.12 89 LEU A O 1
ATOM 690 N N . ALA A 1 90 ? 7.569 3.813 4.125 1.00 97.94 90 ALA A N 1
ATOM 691 C CA . ALA A 1 90 ? 7.732 5.043 4.892 1.00 97.94 90 ALA A CA 1
ATOM 692 C C . ALA A 1 90 ? 6.377 5.653 5.276 1.00 97.94 90 ALA A C 1
ATOM 694 O O . ALA A 1 90 ? 6.168 5.946 6.453 1.00 97.94 90 ALA A O 1
ATOM 695 N N . GLU A 1 91 ? 5.442 5.756 4.330 1.00 97.69 91 GLU A N 1
ATOM 696 C CA . GLU A 1 91 ? 4.088 6.269 4.584 1.00 97.69 91 GLU A CA 1
ATOM 697 C C . GLU A 1 91 ? 3.308 5.388 5.567 1.00 97.69 91 GLU A C 1
ATOM 699 O O . GLU A 1 91 ? 2.661 5.877 6.498 1.00 97.69 91 GLU A O 1
ATOM 704 N N . ILE A 1 92 ? 3.429 4.064 5.427 1.00 97.62 92 ILE A N 1
ATOM 705 C CA . ILE A 1 92 ? 2.821 3.116 6.365 1.00 97.62 92 ILE A CA 1
ATOM 706 C C . ILE A 1 92 ? 3.376 3.307 7.780 1.00 97.62 92 ILE A C 1
ATOM 708 O O . ILE A 1 92 ? 2.627 3.199 8.750 1.00 97.62 92 ILE A O 1
ATOM 712 N N . ARG A 1 93 ? 4.683 3.558 7.916 1.00 96.12 93 ARG A N 1
ATOM 713 C C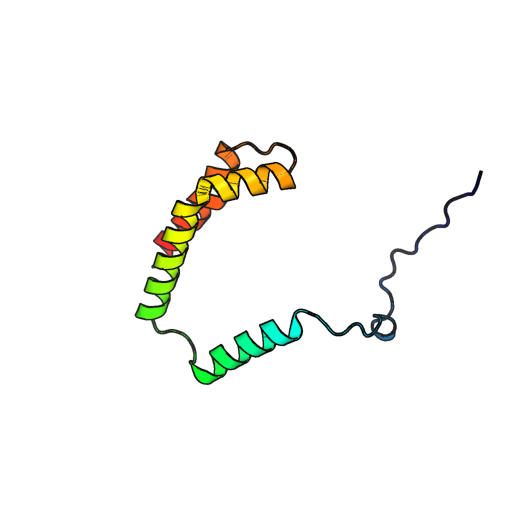A . ARG A 1 93 ? 5.311 3.809 9.218 1.00 96.12 93 ARG A CA 1
ATOM 714 C C . ARG A 1 93 ? 4.888 5.156 9.804 1.00 96.12 93 ARG A C 1
ATOM 716 O O . ARG A 1 93 ? 4.736 5.236 11.012 1.00 96.12 93 ARG A O 1
ATOM 723 N N . LEU A 1 94 ? 4.713 6.183 8.972 1.00 96.62 94 LEU A N 1
ATOM 724 C CA . LEU A 1 94 ? 4.288 7.519 9.398 1.00 96.62 94 LEU A CA 1
ATOM 725 C C . LEU A 1 94 ? 2.837 7.550 9.905 1.00 96.62 94 LEU A C 1
ATOM 727 O O . LEU A 1 94 ? 2.517 8.329 10.795 1.00 96.62 94 LEU A O 1
ATOM 731 N N . THR A 1 95 ? 1.963 6.729 9.318 1.00 89.06 95 THR A N 1
ATOM 732 C CA . THR A 1 95 ? 0.506 6.784 9.551 1.00 89.06 95 THR A CA 1
ATOM 733 C C . THR A 1 95 ? 0.033 5.942 10.747 1.00 89.06 95 THR A C 1
ATOM 735 O O . THR A 1 95 ? -1.128 6.046 11.149 1.00 89.06 95 THR A O 1
ATOM 738 N N . LYS A 1 96 ? 0.893 5.078 11.294 1.00 80.56 96 LYS A N 1
ATOM 739 C CA . LYS A 1 96 ? 0.604 4.294 12.506 1.00 80.56 96 LYS A CA 1
ATOM 740 C C . LYS A 1 96 ? 0.940 5.091 13.755 1.00 80.56 96 LYS A C 1
ATOM 742 O O . LYS A 1 96 ? 0.110 5.037 14.686 1.00 80.56 96 LYS A O 1
#

Sequence (96 aa):
MSTPQPTAIRPPPLTEVQTRANPYQPILDRQRRALREQGFPDVTRRVAALEALARSIGAHADELVRAVQADFGHRSPHETIASEVLGALAEIRLTK